Protein AF-A0A9E6K2L6-F1 (afdb_monomer_lite)

Sequence (87 aa):
MQENNSIEKISKVFLQIKDKVDFEASLADILTPAEIHDIAERIRILEMLKAGISQRKIALELGISITTVTRGSRIFKYDGKAITKYL

Secondary structure (DSSP, 8-state):
--HHHHHHHHHHHHTT--SHHHHHHHHHHHS-HHHHHHHHHHHHHHHHHHTT--HHHHHHHHT--HHHHHHHGGGGGSTT-GGGGT-

Foldseek 3Di:
DPVVVVVVVVCVVLVVDDDPVVNVVVCPVPDDPVVVVVVVLLLVLLVCVLVVNDLVVSCVVVVHDSVSSVVSCVQVVDPDDPVVVVD

Structure (mmCIF, N/CA/C/O backbone):
data_AF-A0A9E6K2L6-F1
#
_entry.id   AF-A0A9E6K2L6-F1
#
loop_
_atom_site.group_PDB
_atom_site.id
_atom_site.type_symbol
_atom_site.label_atom_id
_atom_site.label_alt_id
_atom_site.label_comp_id
_atom_site.label_asym_id
_atom_site.label_entity_id
_atom_site.label_seq_id
_atom_site.pdbx_PDB_ins_code
_atom_site.Cartn_x
_atom_site.Cartn_y
_atom_site.Cartn_z
_atom_site.occupancy
_atom_site.B_iso_or_equiv
_atom_site.auth_seq_id
_atom_site.auth_comp_id
_atom_site.auth_asym_id
_atom_site.auth_atom_id
_atom_site.pdbx_PDB_model_num
ATOM 1 N N . MET A 1 1 ? 1.626 20.335 9.466 1.00 48.12 1 MET A N 1
ATOM 2 C CA . MET A 1 1 ? 1.749 19.297 10.521 1.00 48.12 1 MET A CA 1
ATOM 3 C C . MET A 1 1 ? 0.485 18.423 10.664 1.00 48.12 1 MET A C 1
ATOM 5 O O . MET A 1 1 ? 0.280 17.866 11.729 1.00 48.12 1 MET A O 1
ATOM 9 N N . GLN A 1 2 ? -0.352 18.247 9.625 1.00 53.47 2 GLN A N 1
ATOM 10 C CA . GLN A 1 2 ? -1.604 17.464 9.731 1.00 53.47 2 GLN A CA 1
ATOM 11 C C . GLN A 1 2 ? -1.500 16.015 9.192 1.00 53.47 2 GLN A C 1
ATOM 13 O O . GLN A 1 2 ? -2.253 15.151 9.631 1.00 53.47 2 GLN A O 1
ATOM 18 N N . GLU A 1 3 ? -0.536 15.707 8.31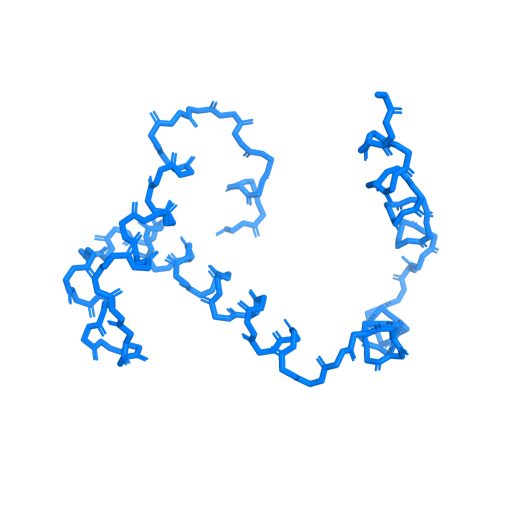1 1.00 52.50 3 GLU A N 1
ATOM 19 C CA . GLU A 1 3 ? -0.391 14.370 7.695 1.00 52.50 3 GLU A CA 1
ATOM 20 C C . GLU A 1 3 ? 0.023 13.261 8.678 1.00 52.50 3 GLU A C 1
ATOM 22 O O . GLU A 1 3 ? -0.535 12.165 8.627 1.00 52.50 3 GLU A O 1
ATOM 27 N N . ASN A 1 4 ? 0.930 13.545 9.625 1.00 59.66 4 ASN A N 1
ATOM 28 C CA . ASN A 1 4 ? 1.390 12.536 10.592 1.00 59.66 4 ASN A CA 1
ATOM 29 C C . ASN A 1 4 ? 0.253 11.999 11.477 1.00 59.66 4 ASN A C 1
ATOM 31 O O . ASN A 1 4 ? 0.263 10.824 11.826 1.00 59.66 4 ASN A O 1
ATOM 35 N N . ASN A 1 5 ? -0.755 12.822 11.782 1.00 80.94 5 ASN A N 1
ATOM 36 C CA . ASN A 1 5 ? -1.861 12.420 12.651 1.00 80.94 5 ASN A CA 1
ATOM 37 C C . ASN A 1 5 ? -2.806 11.413 11.969 1.00 80.94 5 ASN A C 1
ATOM 39 O O . ASN A 1 5 ? -3.329 10.514 12.621 1.00 80.94 5 ASN A O 1
ATOM 43 N N . SER A 1 6 ? -2.996 11.526 10.650 1.00 89.56 6 SER A N 1
ATOM 44 C CA . SER A 1 6 ? -3.948 10.676 9.920 1.00 89.56 6 SER A CA 1
ATOM 45 C C . SER A 1 6 ? -3.439 9.240 9.784 1.00 89.56 6 SER A C 1
ATOM 47 O O . SER A 1 6 ? -4.165 8.299 10.101 1.00 89.56 6 SER A O 1
ATOM 49 N N . ILE A 1 7 ? -2.175 9.062 9.379 1.00 90.81 7 ILE A N 1
ATOM 50 C CA . ILE A 1 7 ? -1.554 7.731 9.269 1.00 90.81 7 ILE A CA 1
ATOM 51 C C . ILE A 1 7 ? -1.446 7.070 10.646 1.00 90.81 7 ILE A C 1
ATOM 53 O O . ILE A 1 7 ? -1.721 5.880 10.774 1.00 90.81 7 ILE A O 1
ATOM 57 N N . GLU A 1 8 ? -1.082 7.834 11.677 1.00 93.44 8 GLU A N 1
ATOM 58 C CA . GLU A 1 8 ? -1.027 7.344 13.057 1.00 93.44 8 GLU A CA 1
ATOM 59 C C . GLU A 1 8 ? -2.403 6.887 13.559 1.00 93.44 8 GLU A C 1
ATOM 61 O O . GLU A 1 8 ? -2.526 5.826 14.170 1.00 93.44 8 GLU A O 1
ATOM 66 N N . LYS A 1 9 ? -3.464 7.644 13.258 1.00 93.75 9 LYS A N 1
ATOM 67 C CA . LYS A 1 9 ? -4.832 7.268 13.624 1.00 93.75 9 LYS A CA 1
ATOM 68 C C . LYS A 1 9 ? -5.263 5.969 12.944 1.00 93.75 9 LYS A C 1
ATOM 70 O O . LYS A 1 9 ? -5.803 5.093 13.617 1.00 93.75 9 LYS A O 1
ATOM 75 N N . ILE A 1 10 ? -5.008 5.838 11.640 1.00 93.88 10 ILE A N 1
ATOM 76 C CA . ILE A 1 10 ? -5.339 4.629 10.870 1.00 93.88 10 ILE A CA 1
ATOM 77 C C . ILE A 1 10 ? -4.564 3.429 11.420 1.00 93.88 10 ILE A C 1
ATOM 79 O O . ILE A 1 10 ? -5.161 2.402 11.741 1.00 93.88 10 ILE A O 1
ATOM 83 N N . SER A 1 11 ? -3.246 3.568 11.590 1.00 93.19 11 SER A N 1
ATOM 84 C CA . SER A 1 11 ? -2.399 2.469 12.056 1.00 93.19 11 SER A CA 1
ATOM 85 C C . SER A 1 11 ? -2.782 2.013 13.462 1.00 93.19 11 SER A C 1
ATOM 87 O O . SER A 1 11 ? -2.846 0.813 13.710 1.00 93.19 11 SER A O 1
ATOM 89 N N . LYS A 1 12 ? -3.121 2.941 14.365 1.00 94.75 12 LYS A N 1
ATOM 90 C CA . LYS A 1 12 ? -3.559 2.612 15.725 1.00 94.75 12 LYS A CA 1
ATOM 91 C C . LYS A 1 12 ? -4.812 1.737 15.742 1.00 94.75 12 LYS A C 1
ATOM 93 O O . LYS A 1 12 ? -4.850 0.786 16.515 1.00 94.75 12 LYS A O 1
ATOM 98 N N . VAL A 1 13 ? -5.814 2.043 14.917 1.00 94.19 13 VAL A N 1
ATOM 99 C CA . VAL A 1 13 ? -7.047 1.240 14.824 1.00 94.19 13 VAL A CA 1
ATOM 100 C C . VAL A 1 13 ? -6.745 -0.118 14.192 1.00 94.19 13 VAL A C 1
ATOM 102 O O . VAL A 1 13 ? -7.071 -1.153 14.765 1.00 94.19 13 VAL A O 1
ATOM 105 N N . PHE A 1 14 ? -6.043 -0.132 13.059 1.00 94.44 14 PHE A N 1
ATOM 106 C CA . PHE A 1 14 ? -5.739 -1.367 12.332 1.00 94.44 14 PHE A CA 1
ATOM 107 C C . PHE A 1 14 ? -4.870 -2.345 13.131 1.00 94.44 14 PHE A C 1
ATOM 109 O O . PHE A 1 14 ? -5.079 -3.549 13.051 1.00 94.44 14 PHE A O 1
ATOM 116 N N . LEU A 1 15 ? -3.936 -1.855 13.953 1.00 95.00 15 LEU A N 1
ATOM 117 C CA . LEU A 1 15 ? -3.078 -2.704 14.790 1.00 95.00 15 LEU A CA 1
ATOM 118 C C . LEU A 1 15 ? -3.814 -3.357 15.976 1.00 95.00 15 LEU A C 1
ATOM 120 O O . LEU A 1 15 ? -3.276 -4.291 16.587 1.00 95.00 15 LEU A O 1
ATOM 124 N N . GLN A 1 16 ? -5.013 -2.882 16.332 1.00 95.88 16 GLN A N 1
ATOM 125 C CA . GLN A 1 16 ? -5.845 -3.498 17.373 1.00 95.88 16 GLN A CA 1
ATOM 126 C C . GLN A 1 16 ? -6.571 -4.746 16.871 1.00 95.88 16 GLN A C 1
ATOM 128 O O . GLN A 1 16 ? -6.802 -5.660 17.661 1.00 95.88 16 GLN A O 1
ATOM 133 N N . ILE A 1 17 ? -6.867 -4.812 15.573 1.00 96.25 17 ILE A N 1
ATOM 134 C CA . ILE A 1 17 ? -7.536 -5.948 14.943 1.00 96.25 17 ILE A CA 1
ATOM 135 C C . ILE A 1 17 ? -6.552 -7.122 14.867 1.00 96.25 17 ILE A C 1
ATOM 137 O O . ILE A 1 17 ? -5.415 -6.963 14.418 1.00 96.25 17 ILE A O 1
ATOM 141 N N . LYS A 1 18 ? -6.959 -8.293 15.367 1.00 94.75 18 LYS A N 1
ATOM 142 C CA . LYS A 1 18 ? -6.107 -9.498 15.438 1.00 94.75 18 LYS A CA 1
ATOM 143 C C . LYS A 1 18 ? -6.539 -10.608 14.491 1.00 94.75 18 LYS A C 1
ATOM 145 O O . LYS A 1 18 ? -5.717 -11.460 14.167 1.00 94.75 18 LYS A O 1
ATOM 150 N N . ASP A 1 19 ? -7.796 -10.586 14.067 1.00 96.06 19 ASP A N 1
ATOM 151 C CA . ASP A 1 19 ? -8.364 -11.571 13.160 1.00 96.06 19 ASP A CA 1
ATOM 152 C C . ASP A 1 19 ? -8.399 -11.038 11.722 1.00 96.06 19 ASP A C 1
ATOM 154 O O . ASP A 1 19 ? -8.607 -9.847 11.479 1.00 96.06 19 ASP A O 1
ATOM 158 N N . LYS A 1 20 ? -8.171 -11.933 10.759 1.00 95.00 20 LYS A N 1
ATOM 159 C CA . LYS A 1 20 ? -8.162 -11.593 9.336 1.00 95.00 20 LYS A CA 1
ATOM 160 C C . LYS A 1 20 ? -9.554 -11.174 8.841 1.00 95.00 20 LYS A C 1
ATOM 162 O O . LYS A 1 20 ? -9.644 -10.224 8.070 1.00 95.00 20 LYS A O 1
ATOM 167 N N . VAL A 1 21 ? -10.610 -11.858 9.277 1.00 97.06 21 VAL A N 1
ATOM 168 C CA . VAL A 1 21 ? -12.002 -11.591 8.888 1.00 97.06 21 VAL A CA 1
ATOM 169 C C . VAL A 1 21 ? -12.421 -10.205 9.361 1.00 97.06 21 VAL A C 1
ATOM 171 O O . VAL A 1 21 ? -12.928 -9.419 8.564 1.00 97.06 21 VAL A O 1
ATOM 174 N N . ASP A 1 22 ? -12.126 -9.864 10.617 1.00 97.12 22 ASP A N 1
ATOM 175 C CA . ASP A 1 22 ? -12.419 -8.532 11.161 1.00 97.12 22 ASP A CA 1
ATOM 176 C C . ASP A 1 22 ? -11.636 -7.434 10.428 1.00 97.12 22 ASP A C 1
ATOM 178 O O . ASP A 1 22 ? -12.140 -6.326 10.228 1.00 97.12 22 ASP A O 1
ATOM 182 N N . PHE A 1 23 ? -10.406 -7.729 9.996 1.00 96.50 23 PHE A N 1
ATOM 183 C CA . PHE A 1 23 ? -9.584 -6.781 9.245 1.00 96.50 23 PHE A CA 1
ATOM 184 C C . PHE A 1 23 ? -10.142 -6.532 7.839 1.00 96.50 23 PHE A C 1
ATOM 186 O O . PHE A 1 23 ? -10.257 -5.382 7.419 1.00 96.50 23 PHE A O 1
ATOM 193 N N . GLU A 1 24 ? -10.530 -7.592 7.127 1.00 96.31 24 GLU A N 1
ATOM 194 C CA . GLU A 1 24 ? -11.165 -7.500 5.808 1.00 96.31 24 GLU A CA 1
ATOM 195 C C . GLU A 1 24 ? -12.508 -6.759 5.878 1.00 96.31 24 GLU A C 1
ATOM 197 O O . GLU A 1 24 ? -12.750 -5.863 5.066 1.00 96.31 24 GLU A O 1
ATOM 202 N N . ALA A 1 25 ? -13.341 -7.061 6.879 1.00 96.62 25 ALA A N 1
ATOM 203 C CA . ALA A 1 25 ? -14.596 -6.351 7.118 1.00 96.62 25 ALA A CA 1
ATOM 204 C C . ALA A 1 25 ? -14.358 -4.861 7.412 1.00 96.62 25 ALA A C 1
ATOM 206 O O . ALA A 1 25 ? -14.982 -4.002 6.798 1.00 96.62 25 ALA A O 1
ATOM 207 N N . SER A 1 26 ? -13.372 -4.542 8.258 1.00 96.06 26 SER A N 1
ATOM 208 C CA . SER A 1 26 ? -13.030 -3.152 8.589 1.00 96.06 26 SER A CA 1
ATOM 209 C C . SER A 1 26 ? -12.568 -2.346 7.372 1.00 96.06 26 SER A C 1
ATOM 211 O O . SER A 1 26 ? -12.860 -1.156 7.277 1.00 96.06 26 SER A O 1
ATOM 213 N N . LEU A 1 27 ? -11.846 -2.969 6.431 1.00 95.81 27 LEU A N 1
ATOM 214 C CA . LEU A 1 27 ? -11.488 -2.324 5.165 1.00 95.81 27 LEU A CA 1
ATOM 215 C C . LEU A 1 27 ? -12.727 -2.051 4.305 1.00 95.81 27 LEU A C 1
ATOM 217 O O . LEU A 1 27 ? -12.819 -0.975 3.720 1.00 95.81 27 LEU A O 1
ATOM 221 N N . ALA A 1 28 ? -13.675 -2.989 4.252 1.00 96.25 28 ALA A N 1
ATOM 222 C CA . ALA A 1 28 ? -14.927 -2.830 3.513 1.00 96.25 28 ALA A CA 1
ATOM 223 C C . ALA A 1 28 ? -15.876 -1.785 4.133 1.00 96.25 28 ALA A C 1
ATOM 225 O O . ALA A 1 28 ? -16.626 -1.146 3.401 1.00 96.25 28 ALA A O 1
ATOM 226 N N . ASP A 1 29 ? -15.820 -1.578 5.452 1.00 96.56 29 ASP A N 1
ATOM 227 C CA . ASP A 1 29 ? -16.649 -0.592 6.156 1.00 96.56 29 ASP A CA 1
ATOM 228 C C . ASP A 1 29 ? -16.221 0.859 5.885 1.00 96.56 29 ASP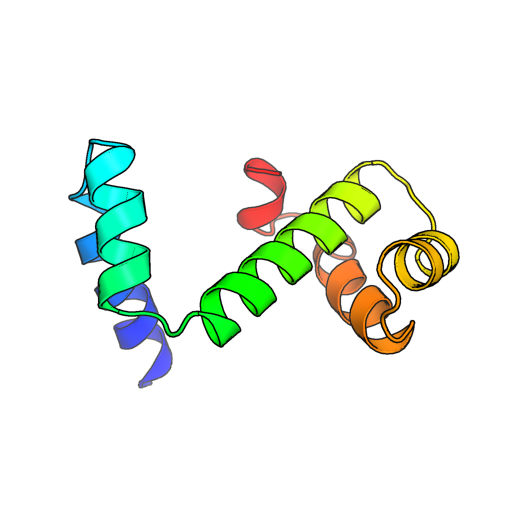 A C 1
ATOM 230 O O . ASP A 1 29 ? -17.051 1.770 5.890 1.00 96.56 29 ASP A O 1
ATOM 234 N N . ILE A 1 30 ? -14.919 1.097 5.686 1.00 95.69 30 ILE A N 1
ATOM 235 C CA . ILE A 1 30 ? -14.353 2.457 5.616 1.00 95.69 30 ILE A CA 1
ATOM 236 C C . ILE A 1 30 ? -13.891 2.869 4.219 1.00 95.69 30 ILE A C 1
ATOM 238 O O . ILE A 1 30 ? -13.731 4.065 3.975 1.00 95.69 30 ILE A O 1
ATOM 242 N N . LEU A 1 31 ? -13.620 1.909 3.331 1.00 96.88 31 LEU A N 1
ATOM 243 C CA . LEU A 1 31 ? -13.176 2.168 1.967 1.00 96.88 31 LEU A CA 1
ATOM 244 C C . LEU A 1 31 ? -14.302 1.881 0.985 1.00 96.88 31 LEU A C 1
ATOM 246 O O . LEU A 1 31 ? -15.072 0.934 1.124 1.00 96.88 31 LEU A O 1
ATOM 250 N N . THR A 1 32 ? -14.345 2.664 -0.079 1.00 98.12 32 THR A N 1
ATOM 251 C CA . THR A 1 32 ? -15.199 2.357 -1.220 1.00 98.12 32 THR A CA 1
ATOM 252 C C . THR A 1 32 ? -14.655 1.149 -1.995 1.00 98.12 32 THR A C 1
ATOM 254 O O . THR A 1 32 ? -13.441 0.912 -2.020 1.00 98.12 32 THR A O 1
ATOM 257 N N . PRO A 1 33 ? -15.511 0.411 -2.728 1.00 97.31 33 PRO A N 1
ATOM 258 C CA . PRO A 1 33 ? -15.053 -0.675 -3.596 1.00 97.31 33 PRO A CA 1
ATOM 259 C C . PRO A 1 33 ? -13.984 -0.239 -4.612 1.00 97.31 33 PRO A C 1
ATOM 261 O O . PRO A 1 33 ? -13.078 -1.008 -4.927 1.00 97.31 33 PRO A O 1
ATOM 264 N N . ALA A 1 34 ? -14.063 1.006 -5.097 1.00 96.31 34 ALA A N 1
ATOM 265 C CA . ALA A 1 34 ? -13.075 1.579 -6.008 1.00 96.31 34 ALA A CA 1
ATOM 266 C C . ALA A 1 34 ? -11.712 1.788 -5.326 1.00 96.31 34 ALA A C 1
ATOM 268 O O . ALA A 1 34 ? -10.685 1.423 -5.887 1.00 96.31 34 ALA A O 1
ATOM 269 N N . GLU A 1 35 ? -11.686 2.307 -4.095 1.00 96.94 35 GLU A N 1
ATOM 270 C CA . GLU A 1 35 ? -10.440 2.476 -3.335 1.00 96.94 35 GLU A CA 1
ATOM 271 C C . GLU A 1 35 ? -9.784 1.132 -3.001 1.00 96.94 35 GLU A C 1
ATOM 273 O O . GLU A 1 35 ? -8.563 1.006 -3.097 1.00 96.94 35 GLU A O 1
ATOM 278 N N . ILE A 1 36 ? -10.578 0.111 -2.662 1.00 96.94 36 ILE A N 1
ATOM 279 C CA . ILE A 1 36 ? -10.078 -1.255 -2.441 1.00 96.94 36 ILE A CA 1
ATOM 280 C C . ILE A 1 36 ? -9.429 -1.795 -3.718 1.00 96.94 36 ILE A C 1
ATOM 282 O O . ILE A 1 36 ? -8.305 -2.301 -3.667 1.00 96.94 36 ILE A O 1
ATOM 286 N N . HIS A 1 37 ? -10.108 -1.655 -4.861 1.00 94.50 37 HIS A N 1
ATOM 287 C CA . HIS A 1 37 ? -9.575 -2.057 -6.161 1.00 94.50 37 HIS A CA 1
ATOM 288 C C . HIS A 1 37 ? -8.249 -1.347 -6.470 1.00 94.50 37 HIS A C 1
ATOM 290 O O . HIS A 1 37 ? -7.260 -2.000 -6.803 1.00 94.50 37 HIS A O 1
ATOM 296 N N . ASP A 1 38 ? -8.192 -0.028 -6.287 1.00 93.62 38 ASP A N 1
ATOM 297 C CA . ASP A 1 38 ? -6.994 0.773 -6.543 1.00 93.62 38 ASP A CA 1
ATOM 298 C C . ASP A 1 38 ? -5.816 0.380 -5.640 1.00 93.62 38 ASP A C 1
ATOM 300 O O . ASP A 1 38 ? -4.665 0.342 -6.085 1.00 93.62 38 ASP A O 1
ATOM 304 N N . ILE A 1 39 ? -6.071 0.090 -4.361 1.00 94.62 39 ILE A N 1
ATOM 305 C CA . ILE A 1 39 ? -5.035 -0.372 -3.428 1.00 94.62 39 ILE A CA 1
ATOM 306 C C . ILE A 1 39 ? -4.535 -1.760 -3.837 1.00 94.62 39 ILE A C 1
ATOM 308 O O . ILE A 1 39 ? -3.321 -1.973 -3.890 1.00 94.62 39 ILE A O 1
ATOM 312 N N . ALA A 1 40 ? -5.441 -2.683 -4.168 1.00 94.75 40 ALA A N 1
ATOM 313 C CA . ALA A 1 40 ? -5.090 -4.030 -4.606 1.00 94.75 40 ALA A CA 1
ATOM 314 C C . ALA A 1 40 ? -4.273 -4.015 -5.909 1.00 94.75 40 ALA A C 1
ATOM 316 O O . ALA A 1 40 ? -3.247 -4.691 -6.005 1.00 94.75 40 ALA A O 1
ATOM 317 N N . GLU A 1 41 ? -4.659 -3.191 -6.887 1.00 93.94 41 GLU A N 1
ATOM 318 C CA . GLU A 1 41 ? -3.912 -3.024 -8.135 1.00 93.94 41 GLU A CA 1
ATOM 319 C C . GLU A 1 41 ? -2.501 -2.479 -7.872 1.00 93.94 41 GLU A C 1
ATOM 321 O O . GLU A 1 41 ? -1.519 -2.987 -8.420 1.00 93.94 41 GLU A O 1
ATOM 326 N N . ARG A 1 42 ? -2.363 -1.498 -6.969 1.00 94.12 42 ARG A N 1
ATOM 327 C CA . ARG A 1 42 ? -1.047 -0.978 -6.564 1.00 94.12 42 ARG A CA 1
ATOM 328 C C . ARG A 1 42 ? -0.181 -2.055 -5.926 1.00 94.12 42 ARG A C 1
ATOM 330 O O . ARG A 1 42 ? 0.998 -2.128 -6.263 1.00 94.12 42 ARG A O 1
ATOM 337 N N . ILE A 1 43 ? -0.732 -2.880 -5.035 1.00 95.00 43 ILE A N 1
ATOM 338 C CA . ILE A 1 43 ? 0.002 -3.998 -4.424 1.00 95.00 43 ILE A CA 1
ATOM 339 C C . ILE A 1 43 ? 0.469 -4.965 -5.515 1.00 95.00 43 ILE A C 1
ATOM 341 O O . ILE A 1 43 ? 1.664 -5.242 -5.595 1.00 95.00 43 ILE A O 1
ATOM 345 N N . ARG A 1 44 ? -0.420 -5.358 -6.433 1.00 94.69 44 ARG A N 1
ATOM 346 C CA . ARG A 1 44 ? -0.098 -6.257 -7.550 1.00 94.69 44 ARG A CA 1
ATOM 347 C C . ARG A 1 44 ? 1.019 -5.719 -8.445 1.00 94.69 44 ARG A C 1
ATOM 349 O O . ARG A 1 44 ? 1.933 -6.456 -8.808 1.00 94.69 44 ARG A O 1
ATOM 356 N N . ILE A 1 45 ? 0.998 -4.424 -8.772 1.00 94.62 45 ILE A N 1
ATOM 357 C CA . ILE A 1 45 ? 2.095 -3.773 -9.506 1.00 94.62 45 ILE A CA 1
ATOM 358 C C . ILE A 1 45 ? 3.417 -3.950 -8.750 1.00 94.62 45 ILE A C 1
ATOM 360 O O . ILE A 1 45 ? 4.437 -4.264 -9.364 1.00 94.62 45 ILE A O 1
ATOM 364 N N . LEU A 1 46 ? 3.424 -3.745 -7.430 1.00 94.56 46 LEU A N 1
ATOM 365 C CA . LEU A 1 46 ? 4.639 -3.854 -6.627 1.00 94.56 46 LEU A CA 1
ATOM 366 C C . LEU A 1 46 ? 5.134 -5.299 -6.492 1.00 94.56 46 LEU A C 1
ATOM 368 O O . LEU A 1 46 ? 6.342 -5.508 -6.570 1.00 94.56 46 LEU A O 1
ATOM 372 N N . GLU A 1 47 ? 4.243 -6.281 -6.354 1.00 94.69 47 GLU A N 1
ATOM 373 C CA . GLU A 1 47 ? 4.586 -7.711 -6.358 1.00 94.69 47 GLU A CA 1
ATOM 374 C C . GLU A 1 47 ? 5.258 -8.111 -7.676 1.00 94.69 47 GLU A C 1
ATOM 376 O O . GLU A 1 47 ? 6.339 -8.699 -7.683 1.00 94.69 47 GLU A O 1
ATOM 381 N N . MET A 1 48 ? 4.671 -7.713 -8.809 1.00 95.56 48 MET A N 1
ATOM 382 C CA . MET A 1 48 ? 5.228 -7.997 -10.132 1.00 95.56 48 MET A CA 1
ATOM 383 C C . MET A 1 48 ? 6.585 -7.311 -10.346 1.00 95.56 48 MET A C 1
ATOM 385 O O . MET A 1 48 ? 7.507 -7.912 -10.902 1.00 95.56 48 MET A O 1
ATOM 389 N N . LEU A 1 49 ? 6.735 -6.065 -9.882 1.00 93.88 49 LEU A N 1
ATOM 390 C CA . LEU A 1 49 ? 8.015 -5.352 -9.912 1.00 93.88 49 LEU A CA 1
ATOM 391 C C . LEU A 1 49 ? 9.070 -6.054 -9.049 1.00 93.88 49 LEU A C 1
ATOM 393 O O . LEU A 1 49 ? 10.209 -6.203 -9.490 1.00 93.88 49 LEU A O 1
ATOM 397 N N . LYS A 1 50 ? 8.697 -6.514 -7.848 1.00 92.38 50 LYS A N 1
ATOM 398 C CA . LYS A 1 50 ? 9.587 -7.260 -6.950 1.00 92.38 50 LYS A CA 1
ATOM 399 C C . LYS A 1 50 ? 10.000 -8.606 -7.548 1.00 92.38 50 LYS A C 1
ATOM 401 O O . LYS A 1 50 ? 11.151 -9.004 -7.401 1.00 92.38 50 LYS A O 1
ATOM 406 N N . ALA A 1 51 ? 9.104 -9.258 -8.285 1.00 93.75 51 ALA A N 1
ATOM 407 C CA . ALA A 1 51 ? 9.380 -10.481 -9.036 1.00 93.75 51 ALA A CA 1
ATOM 408 C C . ALA A 1 51 ? 10.267 -10.265 -10.285 1.00 93.75 51 ALA A C 1
ATOM 410 O O . ALA A 1 51 ? 10.523 -11.209 -11.030 1.00 93.75 51 ALA A O 1
ATOM 411 N N . GLY A 1 52 ? 10.733 -9.037 -10.548 1.00 93.38 52 GLY A N 1
ATOM 412 C CA . GLY A 1 52 ? 11.615 -8.720 -11.675 1.00 93.38 52 GLY A CA 1
ATOM 413 C C . GLY A 1 52 ? 10.898 -8.587 -13.021 1.00 93.38 52 GLY A C 1
ATOM 414 O O . GLY A 1 52 ? 11.549 -8.535 -14.067 1.00 93.38 52 GLY A O 1
ATOM 415 N N . ILE A 1 53 ? 9.563 -8.516 -13.031 1.00 95.31 53 ILE A N 1
ATOM 416 C CA . ILE A 1 53 ? 8.790 -8.337 -14.262 1.00 95.31 53 ILE A CA 1
ATOM 417 C C . ILE A 1 53 ? 9.013 -6.916 -14.795 1.00 95.31 53 ILE A C 1
ATOM 419 O O . ILE A 1 53 ? 8.940 -5.924 -14.067 1.00 95.31 53 ILE A O 1
ATOM 423 N N . SER A 1 54 ? 9.286 -6.796 -16.099 1.00 95.19 54 SER A N 1
ATOM 424 C CA . SER A 1 54 ? 9.533 -5.492 -16.717 1.00 95.19 54 SER A CA 1
ATOM 425 C C . SER A 1 54 ? 8.284 -4.605 -16.677 1.00 95.19 54 SER A C 1
ATOM 427 O O . SER A 1 54 ? 7.167 -5.067 -16.905 1.00 95.19 54 SER A O 1
ATOM 429 N N . GLN A 1 55 ? 8.472 -3.297 -16.468 1.00 94.56 55 GLN A N 1
ATOM 430 C CA . GLN A 1 55 ? 7.361 -2.337 -16.359 1.00 94.56 55 GLN A CA 1
ATOM 431 C C . GLN A 1 55 ? 6.417 -2.380 -17.572 1.00 94.56 55 GLN A C 1
ATOM 433 O O . GLN A 1 55 ? 5.204 -2.251 -17.432 1.00 94.56 55 GLN A O 1
ATOM 438 N N . ARG A 1 56 ? 6.979 -2.604 -18.768 1.00 94.88 56 ARG A N 1
ATOM 439 C CA . ARG A 1 56 ? 6.218 -2.742 -20.014 1.00 94.88 56 ARG A CA 1
ATOM 440 C C . ARG A 1 56 ? 5.341 -3.996 -20.020 1.00 94.88 56 ARG A C 1
ATOM 442 O O . ARG A 1 56 ? 4.214 -3.924 -20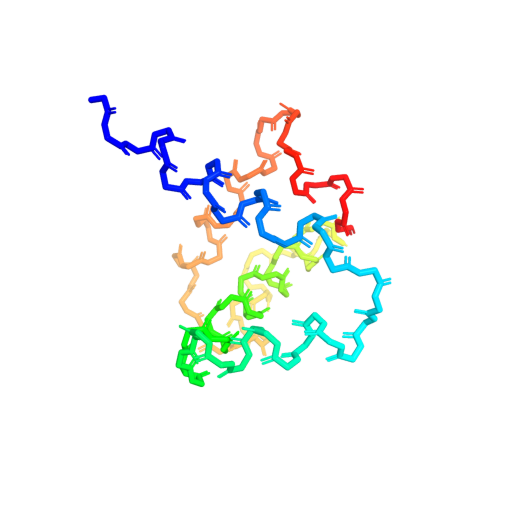.495 1.00 94.88 56 ARG A O 1
ATOM 449 N N . LYS A 1 57 ? 5.841 -5.124 -19.501 1.00 95.88 57 LYS A N 1
ATOM 450 C CA . LYS A 1 57 ? 5.060 -6.363 -19.393 1.00 95.88 57 LYS A CA 1
ATOM 451 C C . LYS A 1 57 ? 3.943 -6.221 -18.356 1.00 95.88 57 LYS A C 1
ATOM 453 O O . LYS A 1 57 ? 2.825 -6.616 -18.646 1.00 95.88 57 LYS A O 1
ATOM 458 N N . ILE A 1 58 ? 4.217 -5.576 -17.220 1.00 95.31 58 ILE A N 1
ATOM 459 C CA . ILE A 1 58 ? 3.204 -5.285 -16.189 1.00 95.31 58 ILE A CA 1
ATOM 460 C C . ILE A 1 58 ? 2.074 -4.422 -16.759 1.00 95.31 58 ILE A C 1
ATOM 462 O O . ILE A 1 58 ? 0.907 -4.754 -16.593 1.00 95.31 58 ILE A O 1
ATOM 466 N N . ALA A 1 59 ? 2.414 -3.341 -17.469 1.00 95.19 59 ALA A N 1
ATOM 467 C CA . ALA A 1 59 ? 1.424 -2.458 -18.086 1.00 95.19 59 ALA A CA 1
ATOM 468 C C . ALA A 1 59 ? 0.513 -3.208 -19.074 1.00 95.19 59 ALA A C 1
ATOM 470 O O . ALA A 1 59 ? -0.696 -3.002 -19.076 1.00 95.19 59 ALA A O 1
ATOM 471 N N . LEU A 1 60 ? 1.092 -4.110 -19.876 1.00 95.75 60 LEU A N 1
ATOM 472 C CA . LEU A 1 60 ? 0.345 -4.948 -20.813 1.00 95.75 60 LEU A CA 1
ATOM 473 C C . LEU A 1 60 ? -0.574 -5.945 -20.093 1.00 95.75 60 LEU A C 1
ATOM 475 O O . LEU A 1 60 ? -1.726 -6.093 -20.480 1.00 95.75 60 LEU A O 1
ATOM 479 N N . GLU A 1 61 ? -0.065 -6.625 -19.066 1.00 94.38 61 GLU A N 1
ATOM 480 C CA . GLU A 1 61 ? -0.786 -7.687 -18.355 1.00 94.38 61 GLU A CA 1
ATOM 481 C C . GLU A 1 61 ? -1.940 -7.150 -17.501 1.00 94.38 61 GLU A C 1
ATOM 483 O O . GLU A 1 61 ? -2.986 -7.787 -17.408 1.00 94.38 61 GLU A O 1
ATOM 488 N N . LEU A 1 62 ? -1.765 -5.968 -16.907 1.00 93.06 62 LEU A N 1
ATOM 489 C CA . LEU A 1 62 ? -2.787 -5.317 -16.085 1.00 93.06 62 LEU A CA 1
ATOM 490 C C . LEU A 1 62 ? -3.691 -4.367 -16.885 1.00 93.06 62 LEU A C 1
ATOM 492 O O . LEU A 1 62 ? -4.666 -3.864 -16.343 1.00 93.06 62 LEU A O 1
ATOM 496 N N . GLY A 1 63 ? -3.385 -4.098 -18.159 1.00 93.31 63 GLY A N 1
ATOM 497 C CA . GLY A 1 63 ? -4.168 -3.173 -18.986 1.00 93.31 63 GLY A CA 1
ATOM 498 C C . GLY A 1 63 ? -4.095 -1.711 -18.529 1.00 93.31 63 GLY A C 1
ATOM 499 O O . GLY A 1 63 ? -4.998 -0.927 -18.815 1.00 93.31 63 GLY A O 1
ATOM 500 N N . ILE A 1 64 ? -3.023 -1.329 -17.831 1.00 92.06 64 ILE A N 1
ATOM 501 C CA . ILE A 1 64 ? -2.837 0.012 -17.259 1.00 92.06 64 ILE A CA 1
ATOM 502 C C . ILE A 1 64 ? -1.747 0.800 -17.980 1.00 92.06 64 ILE A C 1
ATOM 504 O O . ILE A 1 64 ? -0.890 0.260 -18.679 1.00 92.06 64 ILE A O 1
ATOM 508 N N . SER A 1 65 ? -1.732 2.118 -17.766 1.00 92.81 65 SER A N 1
ATOM 509 C CA . SER A 1 65 ? -0.700 2.972 -18.350 1.00 92.81 65 SER A CA 1
ATOM 510 C C . SER A 1 65 ? 0.699 2.609 -17.833 1.00 92.81 65 SER A C 1
ATOM 512 O O . SER A 1 65 ? 0.908 2.397 -16.634 1.00 92.81 65 SER A O 1
ATOM 514 N N . ILE A 1 66 ? 1.696 2.636 -18.722 1.00 93.44 66 ILE A N 1
ATOM 515 C CA . ILE A 1 66 ? 3.103 2.458 -18.330 1.00 93.44 66 ILE A CA 1
ATOM 516 C C . ILE A 1 66 ? 3.535 3.488 -17.275 1.00 93.44 66 ILE A C 1
ATOM 518 O O . ILE A 1 66 ? 4.280 3.158 -16.358 1.00 93.44 66 ILE A O 1
ATOM 522 N N . THR A 1 67 ? 2.992 4.707 -17.333 1.00 92.44 67 THR A N 1
ATOM 523 C CA . THR A 1 67 ? 3.237 5.775 -16.354 1.00 92.44 67 THR A CA 1
ATOM 524 C C . THR A 1 67 ? 2.813 5.373 -14.940 1.00 92.44 67 THR A C 1
ATOM 526 O O . THR A 1 67 ? 3.513 5.708 -13.980 1.00 92.44 67 THR A O 1
ATOM 529 N N . THR A 1 68 ? 1.708 4.634 -14.793 1.00 90.19 68 THR A N 1
ATOM 530 C CA . THR A 1 68 ? 1.246 4.091 -13.504 1.00 90.19 68 THR A CA 1
ATOM 531 C C . THR A 1 68 ? 2.290 3.134 -12.928 1.00 90.19 68 THR A C 1
ATOM 533 O O . THR A 1 68 ? 2.713 3.285 -11.780 1.00 90.19 68 THR A O 1
ATOM 536 N N . VAL A 1 69 ? 2.807 2.225 -13.756 1.00 91.00 69 VAL A N 1
ATOM 537 C CA . VAL A 1 69 ? 3.833 1.252 -13.352 1.00 91.00 69 VAL A CA 1
ATOM 538 C C . VAL A 1 69 ? 5.166 1.935 -13.020 1.00 91.00 69 VAL A C 1
ATOM 540 O O . VAL A 1 69 ? 5.804 1.620 -12.014 1.00 91.00 69 VAL A O 1
ATOM 543 N N . THR A 1 70 ? 5.583 2.926 -13.813 1.00 89.50 70 THR A N 1
ATOM 544 C CA . THR A 1 70 ? 6.823 3.685 -13.581 1.00 89.50 70 THR A CA 1
ATOM 545 C C . THR A 1 70 ? 6.783 4.505 -12.289 1.00 89.50 70 THR A C 1
ATOM 547 O O . THR A 1 70 ? 7.826 4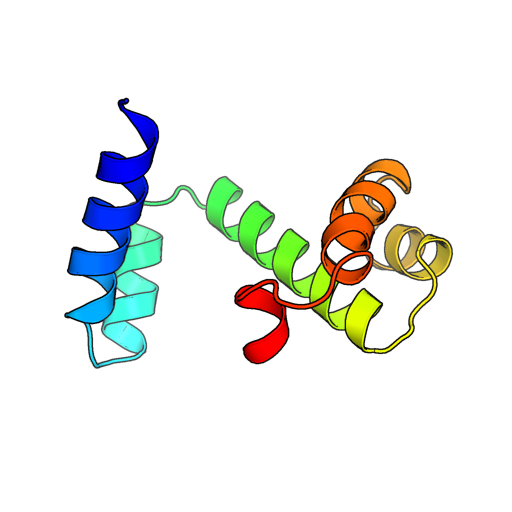.753 -11.682 1.00 89.50 70 THR A O 1
ATOM 550 N N . ARG A 1 71 ? 5.602 4.927 -11.821 1.00 86.25 71 ARG A N 1
ATOM 551 C CA . ARG A 1 71 ? 5.461 5.526 -10.484 1.00 86.25 71 ARG A CA 1
ATOM 552 C C . ARG A 1 71 ? 5.685 4.483 -9.391 1.00 86.25 71 ARG A C 1
ATOM 554 O O . ARG A 1 71 ? 6.449 4.761 -8.470 1.00 86.25 71 ARG A O 1
ATOM 561 N N . GLY A 1 72 ? 5.097 3.292 -9.528 1.00 83.00 72 GLY A N 1
ATOM 562 C CA . GLY A 1 72 ? 5.295 2.174 -8.598 1.00 83.00 72 GLY A CA 1
ATOM 563 C C . GLY A 1 72 ? 6.763 1.757 -8.469 1.00 83.00 72 GLY A C 1
ATOM 564 O O . GLY A 1 72 ? 7.262 1.573 -7.361 1.00 83.00 72 GLY A O 1
ATOM 565 N N . SER A 1 73 ? 7.510 1.728 -9.577 1.00 85.38 73 SER A N 1
ATOM 566 C CA . SER A 1 73 ? 8.926 1.324 -9.565 1.00 85.38 73 SER A CA 1
ATOM 567 C C . SER A 1 73 ? 9.846 2.246 -8.763 1.00 85.38 73 SER A C 1
ATOM 569 O O . SER A 1 73 ? 10.923 1.824 -8.346 1.00 85.38 73 SER A O 1
ATOM 571 N N . ARG A 1 74 ? 9.424 3.485 -8.467 1.00 86.94 74 ARG A N 1
ATOM 572 C CA . ARG A 1 74 ? 10.178 4.403 -7.597 1.00 86.94 74 ARG A CA 1
ATOM 573 C C . ARG A 1 74 ? 10.323 3.878 -6.168 1.00 86.94 74 ARG A C 1
ATOM 575 O O . ARG A 1 74 ? 11.295 4.241 -5.514 1.00 86.94 74 ARG A O 1
ATOM 582 N N . ILE A 1 75 ? 9.406 3.025 -5.698 1.00 86.12 75 ILE A N 1
ATOM 583 C CA . ILE A 1 75 ? 9.481 2.407 -4.363 1.00 86.12 75 ILE A CA 1
ATOM 584 C C . ILE A 1 75 ? 10.728 1.525 -4.230 1.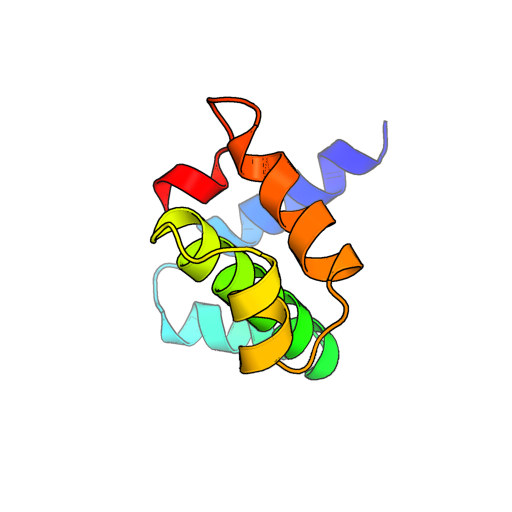00 86.12 75 ILE A C 1
ATOM 586 O O . ILE A 1 75 ? 11.328 1.499 -3.163 1.00 86.12 75 ILE A O 1
ATOM 590 N N . PHE A 1 76 ? 11.159 0.885 -5.318 1.00 84.88 76 PHE A N 1
ATOM 591 C CA . PHE A 1 76 ? 12.327 0.001 -5.344 1.00 84.88 76 PHE A CA 1
ATOM 592 C C . PHE A 1 76 ? 13.637 0.712 -5.716 1.00 84.88 76 PHE A C 1
ATOM 594 O O . PHE A 1 76 ? 14.684 0.079 -5.745 1.00 84.88 76 PHE A O 1
ATOM 601 N N . LYS A 1 77 ? 13.611 2.022 -6.008 1.00 80.12 77 LYS A N 1
ATOM 602 C CA . LYS A 1 77 ? 14.836 2.795 -6.300 1.00 80.12 77 LYS A CA 1
ATOM 603 C C . LYS A 1 77 ? 15.641 3.156 -5.053 1.00 80.12 77 LYS A C 1
ATOM 605 O O . LYS A 1 77 ? 16.810 3.499 -5.177 1.00 80.12 77 LYS A O 1
ATOM 610 N N . TYR A 1 78 ? 15.001 3.144 -3.888 1.00 73.88 78 TYR A N 1
ATOM 611 C CA . TYR A 1 78 ? 15.619 3.498 -2.619 1.00 73.88 78 TYR A CA 1
ATOM 612 C C . TYR A 1 78 ? 15.348 2.385 -1.619 1.00 73.88 78 TYR A C 1
ATOM 614 O O . TYR A 1 78 ? 14.187 2.060 -1.357 1.00 73.88 78 TYR A O 1
ATOM 622 N N . ASP A 1 79 ? 16.412 1.839 -1.042 1.00 65.62 79 ASP A N 1
ATOM 623 C CA . ASP A 1 79 ? 16.301 0.843 0.015 1.00 65.62 79 ASP A CA 1
ATOM 624 C C . ASP A 1 79 ? 15.596 1.420 1.255 1.00 65.62 79 ASP A C 1
ATOM 626 O O . ASP A 1 79 ? 15.623 2.624 1.526 1.00 65.62 79 ASP A O 1
ATOM 630 N N . GLY A 1 80 ? 14.923 0.551 2.015 1.00 74.81 80 GLY A N 1
ATOM 631 C CA . GLY A 1 80 ? 14.322 0.907 3.306 1.00 74.81 80 GLY A CA 1
ATOM 632 C C . GLY A 1 80 ? 12.847 1.325 3.288 1.00 74.81 80 GLY A C 1
ATOM 633 O O . GLY A 1 80 ? 12.340 1.797 4.307 1.00 74.81 80 GLY A O 1
ATOM 634 N N . LYS A 1 81 ? 12.110 1.139 2.184 1.00 86.19 81 LYS A N 1
ATOM 635 C CA . LYS A 1 81 ? 10.647 1.332 2.186 1.00 86.19 81 LYS A CA 1
ATOM 636 C C . LYS A 1 81 ? 9.951 0.209 2.957 1.00 86.19 81 LYS A C 1
ATOM 638 O O . LYS A 1 81 ? 10.188 -0.961 2.702 1.00 86.19 81 LYS A O 1
ATOM 643 N N . ALA A 1 82 ? 9.064 0.559 3.889 1.00 89.19 82 ALA A N 1
ATOM 644 C CA . ALA A 1 82 ? 8.431 -0.424 4.774 1.00 89.19 82 ALA A CA 1
ATOM 645 C C . ALA A 1 82 ? 7.648 -1.508 4.012 1.00 89.19 82 ALA A C 1
ATOM 647 O O . ALA A 1 82 ? 7.777 -2.683 4.340 1.00 89.19 82 ALA A O 1
ATOM 648 N N . ILE A 1 83 ? 6.899 -1.127 2.971 1.00 89.06 83 ILE A N 1
ATOM 649 C CA . ILE A 1 83 ? 6.052 -2.052 2.203 1.00 89.06 83 ILE A CA 1
ATOM 650 C C . ILE A 1 83 ? 6.847 -3.182 1.533 1.00 89.06 83 ILE A C 1
ATOM 652 O O . ILE A 1 83 ? 6.355 -4.299 1.457 1.00 89.06 83 ILE A O 1
ATOM 656 N N . THR A 1 84 ? 8.102 -2.954 1.123 1.00 88.25 84 THR A N 1
ATOM 657 C CA . THR A 1 84 ? 8.894 -3.978 0.414 1.00 88.25 84 THR A CA 1
ATOM 658 C C . THR A 1 84 ? 9.245 -5.187 1.286 1.00 88.25 84 THR A C 1
ATOM 660 O O . THR A 1 84 ? 9.559 -6.248 0.742 1.00 88.25 84 THR A O 1
ATOM 663 N N . LYS A 1 85 ? 9.156 -5.038 2.618 1.00 89.00 85 LYS A N 1
ATOM 664 C CA . LYS A 1 85 ? 9.326 -6.112 3.609 1.00 89.00 85 LYS A CA 1
ATOM 665 C C . LYS A 1 85 ? 8.149 -7.093 3.649 1.00 89.00 85 LYS A C 1
ATOM 667 O O . LYS A 1 85 ? 8.327 -8.191 4.159 1.00 89.00 85 LYS A O 1
ATOM 672 N N . TYR A 1 86 ? 6.975 -6.670 3.177 1.00 89.31 86 TYR A N 1
ATOM 673 C CA . TYR A 1 86 ? 5.716 -7.422 3.262 1.00 89.31 86 TYR A CA 1
ATOM 674 C C . TYR A 1 86 ? 5.181 -7.882 1.899 1.00 89.31 86 TYR A C 1
ATOM 676 O O . TYR A 1 86 ? 4.235 -8.661 1.855 1.00 89.31 86 TYR A O 1
ATOM 684 N N . LEU A 1 87 ? 5.774 -7.385 0.810 1.00 86.69 87 LEU A N 1
ATOM 685 C CA . LEU A 1 87 ? 5.679 -7.967 -0.533 1.00 86.69 87 LEU A CA 1
ATOM 686 C C . LEU A 1 87 ? 6.614 -9.172 -0.642 1.00 86.69 87 LEU A C 1
A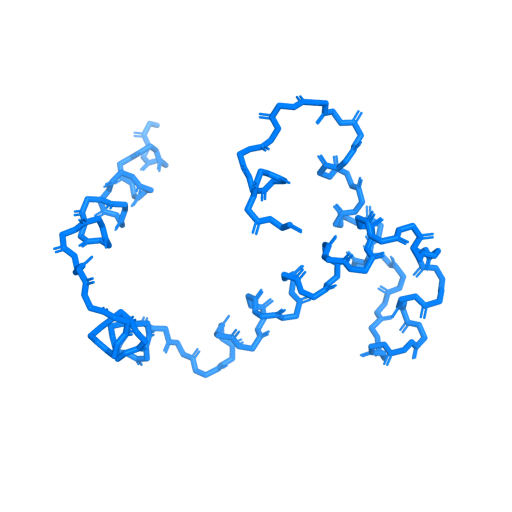TOM 688 O O . LEU A 1 87 ? 6.713 -9.777 -1.723 1.00 86.69 87 LEU A O 1
#

Radius of gyration: 15.1 Å; chains: 1; bounding box: 33×31×38 Å

pLDDT: mean 90.45, std 9.84, range [48.12, 98.12]